Protein AF-A0AA47JDY5-F1 (afdb_monomer_lite)

Organism: Vibrio parahaemolyticus (NCBI:txid670)

Sequence (41 aa):
MSKSGITNCLRGIRNAWHFLYALVKVFKLVCGGIGIALLTP

pLDDT: mean 79.28, std 13.33, range [49.28, 94.81]

Secondary structure (DSSP, 8-state):
--THHHHHHHHHHHHHHHHHHHHHHHHHHHHHHHHHHHH--

Structure (mmCIF, N/CA/C/O backbone):
data_AF-A0AA47JDY5-F1
#
_entry.id   AF-A0AA47JDY5-F1
#
loop_
_atom_site.group_PDB
_atom_site.id
_atom_site.type_symbol
_atom_site.label_atom_id
_atom_site.label_alt_id
_atom_site.label_comp_id
_atom_site.label_asym_id
_atom_site.label_entity_id
_atom_site.label_seq_id
_atom_site.pdbx_PDB_ins_code
_atom_site.Cartn_x
_atom_site.Cartn_y
_atom_site.Cartn_z
_atom_site.occupancy
_atom_site.B_iso_or_equiv
_atom_site.auth_seq_id
_atom_site.auth_comp_id
_atom_site.auth_asym_id
_atom_site.auth_atom_id
_atom_site.pdbx_PDB_model_num
ATOM 1 N N . MET A 1 1 ? -24.277 -0.058 25.760 1.00 50.47 1 MET A N 1
ATOM 2 C CA . MET A 1 1 ? -23.851 0.752 24.596 1.00 50.47 1 MET A CA 1
ATOM 3 C C . MET A 1 1 ? -23.231 -0.171 23.549 1.00 50.47 1 MET A C 1
ATOM 5 O O . MET A 1 1 ? -22.059 -0.525 23.651 1.00 50.47 1 MET A O 1
ATOM 9 N N . SER A 1 2 ? -24.042 -0.660 22.613 1.00 49.28 2 SER A N 1
ATOM 10 C CA . SER A 1 2 ? -23.656 -1.675 21.627 1.00 49.28 2 SER A CA 1
ATOM 11 C C . SER A 1 2 ? -22.564 -1.139 20.692 1.00 49.28 2 SER A C 1
ATOM 13 O O . SER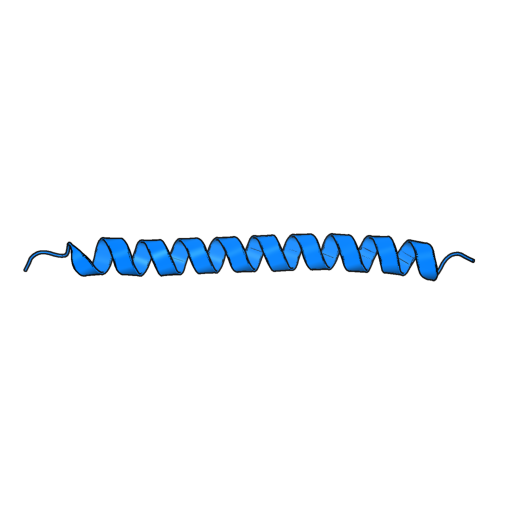 A 1 2 ? -22.822 -0.291 19.844 1.00 49.28 2 SER A O 1
ATOM 15 N N . LYS A 1 3 ? -21.323 -1.627 20.839 1.00 56.09 3 LYS A N 1
ATOM 16 C CA . LYS A 1 3 ? -20.143 -1.250 20.028 1.00 56.09 3 LYS A CA 1
ATOM 17 C C . LYS A 1 3 ? -20.169 -1.830 18.596 1.00 56.09 3 LYS A C 1
ATOM 19 O O . LYS A 1 3 ? -19.114 -2.040 17.995 1.00 56.09 3 LYS A O 1
ATOM 24 N N . SER A 1 4 ? -21.349 -2.102 18.039 1.00 55.22 4 SER A N 1
ATOM 25 C CA . SER A 1 4 ? -21.498 -2.764 16.734 1.00 55.22 4 SER A CA 1
ATOM 26 C C . SER A 1 4 ? -21.135 -1.856 15.548 1.00 55.22 4 SER A C 1
ATOM 28 O O . SER A 1 4 ? -20.720 -2.354 14.507 1.00 55.22 4 SER A O 1
ATOM 30 N N . GLY A 1 5 ? -21.186 -0.525 15.711 1.00 57.59 5 GLY A N 1
ATOM 31 C CA . GLY A 1 5 ? -20.712 0.436 14.698 1.00 57.59 5 GLY A CA 1
ATOM 32 C C . GLY A 1 5 ? -19.193 0.663 14.717 1.00 57.59 5 GLY A C 1
ATOM 33 O O . GLY A 1 5 ? -18.559 0.788 13.671 1.00 57.59 5 GLY A O 1
ATOM 34 N N . ILE A 1 6 ? -18.574 0.629 15.902 1.00 59.56 6 ILE A N 1
ATOM 35 C CA . ILE A 1 6 ? -17.123 0.822 16.066 1.00 59.56 6 ILE A CA 1
ATOM 36 C C . ILE A 1 6 ? -16.345 -0.382 15.512 1.00 59.56 6 ILE A C 1
ATOM 38 O O . ILE A 1 6 ? -15.294 -0.214 14.901 1.00 59.56 6 ILE A O 1
ATOM 42 N N . THR A 1 7 ? -16.875 -1.601 15.644 1.00 57.88 7 THR A N 1
ATOM 43 C CA . THR A 1 7 ? -16.217 -2.813 15.125 1.00 57.88 7 THR A CA 1
ATOM 44 C C . THR A 1 7 ? -16.170 -2.865 13.601 1.00 57.88 7 THR A C 1
ATOM 46 O O . THR A 1 7 ? -15.196 -3.383 13.063 1.00 57.88 7 THR A O 1
ATOM 49 N N . ASN A 1 8 ? -17.175 -2.336 12.892 1.00 62.34 8 ASN A N 1
ATOM 50 C CA . ASN A 1 8 ? -17.154 -2.272 11.428 1.00 62.34 8 ASN A CA 1
ATOM 51 C C . ASN A 1 8 ? -16.321 -1.090 10.906 1.00 62.34 8 ASN A C 1
ATOM 53 O O . ASN A 1 8 ? -15.500 -1.283 10.012 1.00 62.34 8 ASN A O 1
ATOM 57 N N . CYS A 1 9 ? -16.445 0.097 11.514 1.00 72.62 9 CYS A N 1
ATOM 58 C CA . CYS A 1 9 ? -15.628 1.258 11.138 1.00 72.62 9 CYS A CA 1
ATOM 59 C C . CYS A 1 9 ? -14.126 1.007 11.339 1.00 72.62 9 CYS A C 1
ATOM 61 O O . CYS A 1 9 ? -13.337 1.255 10.431 1.00 72.62 9 CYS A O 1
ATOM 63 N N . LEU A 1 10 ? -13.714 0.436 12.477 1.00 74.19 10 LEU A N 1
ATOM 64 C CA . LEU A 1 10 ? -12.305 0.089 12.719 1.00 74.19 10 LEU A CA 1
ATOM 65 C C . LEU A 1 10 ? -11.797 -1.005 11.770 1.00 74.19 10 LEU A C 1
ATOM 67 O O . LEU A 1 10 ? -10.617 -1.026 11.421 1.00 74.19 10 LEU A O 1
ATOM 71 N N . ARG A 1 11 ? -12.675 -1.916 11.336 1.00 76.94 11 ARG A N 1
ATOM 72 C CA . ARG A 1 11 ? -12.339 -2.958 10.356 1.00 76.94 11 ARG A CA 1
ATOM 73 C C . ARG A 1 11 ? -12.100 -2.357 8.977 1.00 76.94 11 ARG A C 1
ATOM 75 O O . ARG A 1 11 ? -11.118 -2.724 8.345 1.00 76.94 11 ARG A O 1
ATOM 82 N N . GLY A 1 12 ? -12.925 -1.394 8.565 1.00 80.50 12 GLY A N 1
ATOM 83 C CA . GLY A 1 12 ? -12.725 -0.617 7.342 1.00 80.50 12 GLY A CA 1
ATOM 84 C C . GLY A 1 12 ? -11.417 0.172 7.363 1.00 80.50 12 GLY A C 1
ATOM 85 O O . GLY A 1 12 ? -10.639 0.070 6.424 1.00 80.50 12 GLY A O 1
ATOM 86 N N . ILE A 1 13 ? -11.116 0.869 8.464 1.00 84.25 13 ILE A N 1
ATOM 87 C CA . ILE A 1 13 ? -9.864 1.633 8.616 1.00 84.25 13 ILE A CA 1
ATOM 88 C C . ILE A 1 13 ? -8.644 0.706 8.586 1.00 84.25 13 ILE A C 1
ATOM 90 O O . ILE A 1 13 ? -7.667 0.999 7.906 1.00 84.25 13 ILE A O 1
ATOM 94 N N . ARG A 1 14 ? -8.694 -0.443 9.271 1.00 84.06 14 ARG A N 1
ATOM 95 C CA . ARG A 1 14 ? -7.586 -1.408 9.263 1.00 84.06 14 ARG A CA 1
ATOM 96 C C . ARG A 1 14 ? -7.419 -2.091 7.906 1.00 84.06 14 ARG A C 1
ATOM 98 O O . ARG A 1 14 ? -6.288 -2.315 7.490 1.00 84.06 14 ARG A O 1
ATOM 105 N N . ASN A 1 15 ? -8.515 -2.370 7.203 1.00 80.19 15 ASN A N 1
ATOM 106 C CA . ASN A 1 15 ? -8.480 -2.875 5.833 1.00 80.19 15 ASN A CA 1
ATOM 107 C C . ASN A 1 15 ? -7.926 -1.827 4.857 1.00 80.19 15 ASN A C 1
ATOM 109 O O . ASN A 1 15 ? -7.094 -2.161 4.024 1.00 80.19 15 ASN A O 1
ATOM 113 N N . ALA A 1 16 ? -8.322 -0.559 4.996 1.00 88.44 16 ALA A N 1
ATOM 114 C CA . ALA A 1 16 ? -7.811 0.544 4.189 1.00 88.44 16 ALA A CA 1
ATOM 115 C C . ALA A 1 16 ? -6.323 0.782 4.453 1.00 88.44 16 ALA A C 1
ATOM 117 O O . ALA A 1 16 ? -5.556 0.877 3.506 1.00 88.44 16 ALA A O 1
ATOM 118 N N . TRP A 1 17 ? -5.896 0.792 5.720 1.00 91.94 17 TRP A N 1
ATOM 119 C CA . TRP A 1 17 ? -4.486 0.892 6.096 1.00 91.94 17 TRP A CA 1
ATOM 120 C C . TRP A 1 17 ? -3.661 -0.243 5.487 1.00 91.94 17 TRP A C 1
ATOM 122 O O . TRP A 1 17 ? -2.618 -0.003 4.886 1.00 91.94 17 TRP A O 1
ATOM 132 N N . HIS A 1 18 ? -4.161 -1.477 5.577 1.00 90.25 18 HIS A N 1
ATOM 133 C CA . HIS A 1 18 ? -3.494 -2.639 5.004 1.00 90.25 18 HIS A CA 1
ATOM 134 C C . HIS A 1 18 ? -3.445 -2.587 3.470 1.00 90.25 18 HIS A C 1
ATOM 136 O O . HIS A 1 18 ? -2.404 -2.866 2.880 1.00 90.25 18 HIS A O 1
ATOM 142 N N . PHE A 1 19 ? -4.540 -2.180 2.826 1.00 91.50 19 PHE A N 1
ATOM 143 C CA . PHE A 1 19 ? -4.619 -2.032 1.377 1.00 91.50 19 PHE A CA 1
ATOM 144 C C . PHE A 1 19 ? -3.683 -0.935 0.869 1.00 91.50 19 PHE A C 1
ATOM 146 O O . PHE A 1 19 ? -2.956 -1.163 -0.089 1.00 91.50 19 PHE A O 1
ATOM 153 N N . LEU A 1 20 ? -3.625 0.219 1.541 1.00 91.81 20 LEU A N 1
ATOM 154 C CA . LEU A 1 20 ? -2.692 1.299 1.210 1.00 91.81 20 LEU A CA 1
ATOM 155 C C . LEU A 1 20 ? -1.241 0.847 1.390 1.00 91.81 20 LEU A C 1
ATOM 157 O O . LEU A 1 20 ? -0.403 1.135 0.542 1.00 91.81 20 LEU A O 1
ATOM 161 N N . TYR A 1 21 ? -0.946 0.080 2.441 1.00 92.38 21 TYR A N 1
ATOM 162 C CA . TYR A 1 21 ? 0.386 -0.481 2.657 1.00 92.38 21 TYR A CA 1
ATOM 163 C C . TYR A 1 21 ? 0.780 -1.473 1.553 1.00 92.38 21 TYR A C 1
ATOM 165 O O . TYR A 1 21 ? 1.896 -1.418 1.034 1.00 92.38 21 TYR A O 1
ATOM 173 N N . ALA A 1 22 ? -0.141 -2.356 1.157 1.00 94.44 22 ALA A N 1
ATOM 174 C CA . ALA A 1 22 ? 0.060 -3.279 0.046 1.00 94.44 22 ALA A CA 1
ATOM 175 C C . ALA A 1 22 ? 0.244 -2.524 -1.278 1.00 94.44 22 ALA A C 1
ATOM 177 O O . ALA A 1 22 ? 1.206 -2.788 -1.995 1.00 94.44 22 ALA A O 1
ATOM 178 N N . LEU A 1 23 ? -0.609 -1.538 -1.566 1.00 94.81 23 LEU A N 1
ATOM 179 C CA . LEU A 1 23 ? -0.545 -0.718 -2.7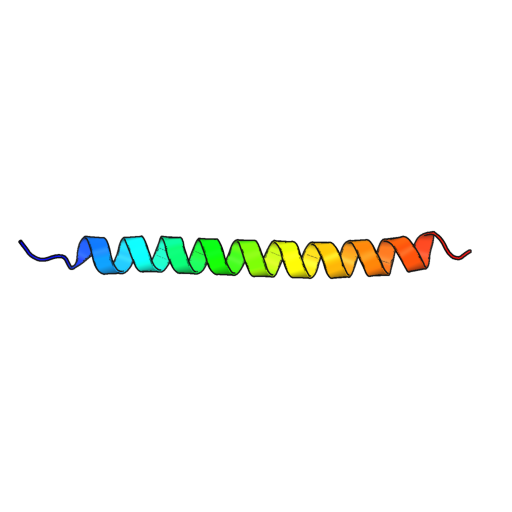74 1.00 94.81 23 LEU A CA 1
ATOM 180 C C . LEU A 1 23 ? 0.793 0.024 -2.873 1.00 94.81 23 LEU A C 1
ATOM 182 O O . LEU A 1 23 ? 1.458 -0.042 -3.901 1.00 94.81 23 LEU A O 1
ATOM 186 N N . VAL A 1 24 ? 1.232 0.663 -1.785 1.00 93.56 24 VAL A N 1
ATOM 187 C CA . VAL A 1 24 ? 2.534 1.343 -1.704 1.00 93.56 24 VAL A CA 1
ATOM 188 C C . VAL A 1 24 ? 3.680 0.357 -1.925 1.00 93.56 24 VAL A C 1
ATOM 190 O O . VAL A 1 24 ? 4.630 0.668 -2.641 1.00 93.56 24 VAL A O 1
ATOM 193 N N . LYS A 1 25 ? 3.600 -0.849 -1.354 1.00 91.50 25 LYS A N 1
ATOM 19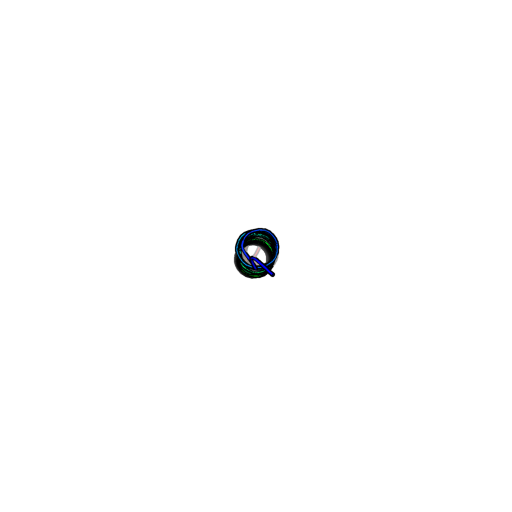4 C CA . LYS A 1 25 ? 4.626 -1.885 -1.525 1.00 91.50 25 LYS A CA 1
ATOM 195 C C . LYS A 1 25 ? 4.713 -2.374 -2.973 1.00 91.50 25 LYS A C 1
ATOM 197 O O . LYS A 1 25 ? 5.817 -2.494 -3.498 1.00 91.50 25 LYS A O 1
ATOM 202 N N . VAL A 1 26 ? 3.573 -2.607 -3.622 1.00 91.94 26 VAL A N 1
ATOM 203 C CA . VAL A 1 26 ? 3.505 -3.003 -5.037 1.00 91.94 26 VAL A CA 1
ATOM 204 C C . VAL A 1 26 ? 4.002 -1.871 -5.932 1.00 91.94 26 VAL A C 1
ATOM 206 O O . VAL A 1 26 ? 4.820 -2.115 -6.810 1.00 91.94 26 VAL A O 1
ATOM 209 N N . PHE A 1 27 ? 3.605 -0.626 -5.666 1.00 91.75 27 PHE A N 1
ATOM 210 C CA . PHE A 1 27 ? 4.075 0.539 -6.416 1.00 91.75 27 PHE A CA 1
ATOM 211 C C . PHE A 1 27 ? 5.594 0.709 -6.310 1.00 91.75 27 PHE A C 1
ATOM 213 O O . PHE A 1 27 ? 6.267 0.941 -7.306 1.00 91.75 27 PHE A O 1
ATOM 220 N N . LYS A 1 28 ? 6.162 0.516 -5.115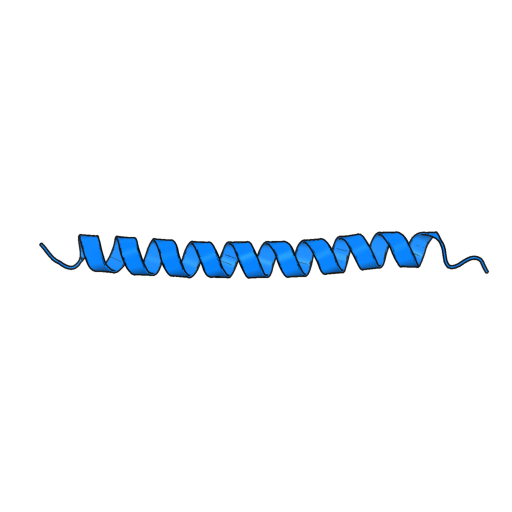 1.00 88.62 28 LYS A N 1
ATOM 221 C CA . LYS A 1 28 ? 7.611 0.586 -4.892 1.00 88.62 28 LYS A CA 1
ATOM 222 C C . LYS A 1 28 ? 8.367 -0.535 -5.614 1.00 88.62 28 LYS A C 1
ATOM 224 O O . LYS A 1 28 ? 9.442 -0.284 -6.148 1.00 88.62 28 LYS A O 1
ATOM 229 N N . LEU A 1 29 ? 7.800 -1.743 -5.671 1.00 88.62 29 LEU A N 1
ATOM 230 C CA . LEU A 1 29 ? 8.351 -2.859 -6.448 1.00 88.62 29 LEU A CA 1
ATOM 231 C C . LEU A 1 29 ? 8.293 -2.577 -7.957 1.00 88.62 29 LEU A C 1
ATOM 233 O O . LEU A 1 29 ? 9.275 -2.791 -8.658 1.00 88.62 29 LEU A O 1
ATOM 237 N N . VAL A 1 30 ? 7.161 -2.063 -8.441 1.00 90.75 30 VAL A N 1
ATOM 238 C CA . VAL A 1 30 ? 6.927 -1.750 -9.856 1.00 90.75 30 VAL A CA 1
ATOM 239 C C . VAL A 1 30 ? 7.810 -0.589 -10.313 1.00 90.75 30 VAL A C 1
ATOM 241 O O . VAL A 1 30 ? 8.536 -0.743 -11.285 1.00 90.75 30 VAL A O 1
ATOM 244 N N . CYS A 1 31 ? 7.839 0.539 -9.600 1.00 86.62 31 CYS A N 1
ATOM 245 C CA . CYS A 1 31 ? 8.733 1.654 -9.924 1.00 86.62 31 CYS A CA 1
ATOM 246 C C . CYS A 1 31 ? 10.2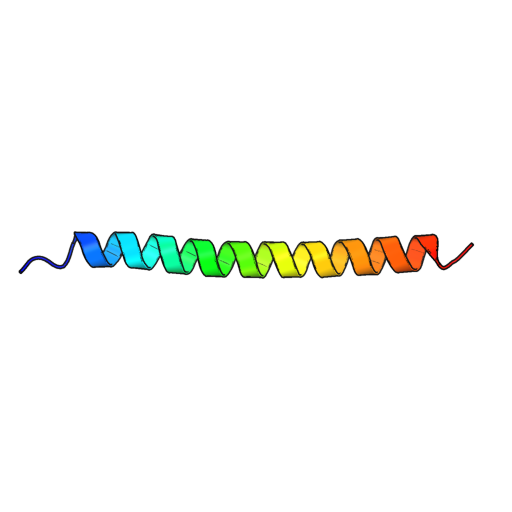12 1.296 -9.750 1.00 86.62 31 CYS A C 1
ATOM 248 O O . CYS A 1 31 ? 11.035 1.785 -10.515 1.00 86.62 31 CYS A O 1
ATOM 250 N N . GLY A 1 32 ? 10.559 0.438 -8.785 1.00 85.31 32 GLY A N 1
ATOM 251 C CA . GLY A 1 32 ? 11.920 -0.079 -8.644 1.00 85.31 32 GLY A CA 1
ATOM 252 C C . GLY A 1 32 ? 12.331 -0.938 -9.840 1.00 85.31 32 GLY A C 1
ATOM 253 O O . GLY A 1 32 ? 13.376 -0.698 -10.431 1.00 85.31 32 GLY A O 1
ATOM 254 N N . GLY A 1 33 ? 11.493 -1.895 -10.243 1.00 85.06 33 GLY A N 1
ATOM 255 C CA . GLY A 1 33 ? 11.772 -2.783 -11.375 1.00 85.06 33 GLY A CA 1
ATOM 256 C C . GLY A 1 33 ? 11.759 -2.066 -12.725 1.00 85.06 33 GLY A C 1
ATOM 257 O O . GLY A 1 33 ? 12.686 -2.228 -13.511 1.00 85.06 33 GLY A O 1
ATOM 258 N N . ILE A 1 34 ? 10.748 -1.227 -12.973 1.00 84.06 34 ILE A N 1
ATOM 259 C CA . ILE A 1 34 ? 10.647 -0.416 -14.197 1.00 84.06 34 ILE A CA 1
ATOM 260 C C . ILE A 1 34 ? 11.779 0.612 -14.250 1.00 84.06 34 ILE A C 1
ATOM 262 O O . ILE A 1 34 ? 12.392 0.787 -15.297 1.00 84.06 34 ILE A O 1
ATOM 266 N N . GLY A 1 35 ? 12.087 1.268 -13.128 1.00 81.31 35 GLY A N 1
ATOM 267 C CA . GLY A 1 35 ? 13.185 2.226 -13.048 1.00 81.31 35 GLY A CA 1
ATOM 268 C C . GLY A 1 35 ? 14.528 1.585 -13.381 1.00 81.31 35 GLY A C 1
ATOM 269 O O . GLY A 1 35 ? 15.279 2.142 -14.172 1.00 81.31 35 GLY A O 1
ATOM 270 N N . ILE A 1 36 ? 14.808 0.392 -12.850 1.00 83.19 36 ILE A N 1
ATOM 271 C CA . ILE A 1 36 ? 16.046 -0.347 -13.142 1.00 83.19 36 ILE A CA 1
ATOM 272 C C . ILE A 1 36 ? 16.093 -0.811 -14.604 1.00 83.19 36 ILE A C 1
ATOM 274 O O . ILE A 1 36 ? 17.140 -0.696 -15.240 1.00 83.19 36 ILE A O 1
ATOM 278 N N . ALA A 1 37 ? 14.971 -1.287 -15.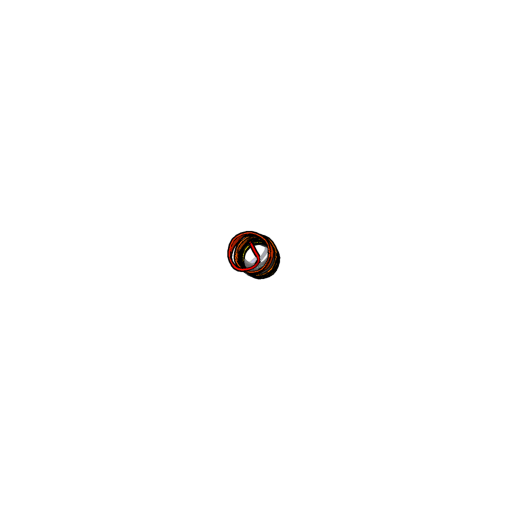150 1.00 81.00 37 ALA A N 1
ATOM 279 C CA . ALA A 1 37 ? 14.886 -1.705 -16.548 1.00 81.00 37 ALA A CA 1
ATOM 280 C C . ALA A 1 37 ? 15.061 -0.532 -17.527 1.00 81.00 37 ALA A C 1
ATOM 282 O O . ALA A 1 37 ? 15.613 -0.725 -18.599 1.00 81.00 37 ALA A O 1
ATOM 283 N N . LEU A 1 38 ? 14.625 0.678 -17.159 1.00 76.94 38 LEU A N 1
ATOM 284 C CA . LEU A 1 38 ? 14.805 1.888 -17.967 1.00 76.94 38 LEU A CA 1
ATOM 285 C C . LEU A 1 38 ? 16.208 2.503 -17.819 1.00 76.94 38 LEU A C 1
ATOM 287 O O . LEU A 1 38 ? 16.721 3.100 -18.759 1.00 76.94 38 LEU A O 1
ATOM 291 N N . LEU A 1 39 ? 16.820 2.386 -16.635 1.00 76.69 39 LEU A N 1
ATOM 292 C CA . LEU A 1 39 ? 18.180 2.868 -16.349 1.00 76.69 39 LEU A CA 1
ATOM 293 C C . LEU A 1 39 ? 19.277 1.980 -16.951 1.00 76.69 39 LEU A C 1
ATOM 295 O O . LEU A 1 39 ? 20.431 2.402 -17.004 1.00 76.69 39 LEU A O 1
ATOM 299 N N . THR A 1 40 ? 18.928 0.773 -17.391 1.00 68.88 40 THR A N 1
ATOM 300 C CA . THR A 1 40 ? 19.830 -0.124 -18.117 1.00 68.88 40 THR A CA 1
ATOM 301 C C . THR A 1 40 ? 19.492 -0.019 -19.612 1.00 68.88 40 THR A C 1
ATOM 303 O O . THR A 1 40 ? 18.454 -0.552 -19.997 1.00 68.88 40 THR A O 1
ATOM 306 N N . PRO A 1 41 ? 20.273 0.713 -20.434 1.00 67.75 41 PRO A N 1
ATOM 307 C CA . PRO A 1 41 ? 20.045 0.793 -21.880 1.00 67.75 41 PRO A CA 1
ATOM 308 C C . PRO A 1 41 ? 20.256 -0.548 -22.595 1.00 67.75 41 PRO A C 1
ATOM 310 O O . PRO A 1 41 ? 21.047 -1.379 -22.087 1.00 67.75 41 PRO A O 1
#

Radius of gyration: 17.88 Å; chains: 1; bounding box: 44×6×46 Å

Foldseek 3Di:
DDCPVVVVVVVVVVVVVVVVVVVVVVVCVVCVVVVVVVVPD